Protein AF-A0A1H7Z9R4-F1 (afdb_monomer)

Radius of gyration: 26.26 Å; Cα contacts (8 Å, |Δi|>4): 273; chains: 1; bounding box: 64×46×88 Å

Organism: NCBI:txid295069

Foldseek 3Di:
DPDCVVVVVVVVVVPPPPPPPPPPVPPVDAKDKAKEWEFQDVVVVQKDKDWDAADPQKDKWKWWDQPPATFTDQDKDFDDDDPPADHRWIWTFHWDDDRTMIMTGIHDTPDDPHRRDDPVVSVRPGHGIMMMIMIDGNVLCVPDPQDSRHPVSVCVSSVPDPVPHYYDYDD

pLDDT: mean 87.77, std 16.66, range [40.19, 98.62]

Structure (mmCIF, N/CA/C/O backbone):
data_AF-A0A1H7Z9R4-F1
#
_entry.id   AF-A0A1H7Z9R4-F1
#
loop_
_atom_site.group_PDB
_atom_site.id
_atom_site.type_symbol
_atom_site.label_atom_id
_atom_site.label_alt_id
_atom_site.label_comp_id
_atom_site.label_asym_id
_atom_site.label_entity_id
_atom_site.label_seq_id
_atom_site.pdbx_PDB_ins_code
_atom_site.Cartn_x
_atom_site.Cartn_y
_atom_site.Cartn_z
_atom_site.occupancy
_atom_site.B_iso_or_equiv
_atom_site.auth_seq_id
_atom_site.auth_comp_id
_atom_site.auth_asym_id
_atom_site.auth_atom_id
_atom_site.pdbx_PDB_model_num
ATOM 1 N N . MET A 1 1 ? -48.520 -30.725 63.454 1.00 50.66 1 MET A N 1
ATOM 2 C CA . MET A 1 1 ? -47.364 -30.616 62.534 1.00 50.66 1 MET A CA 1
ATOM 3 C C . MET A 1 1 ? -47.554 -29.389 61.634 1.00 50.66 1 MET A C 1
ATOM 5 O O . MET A 1 1 ? -48.186 -29.512 60.601 1.00 50.66 1 MET A O 1
ATOM 9 N N . LYS A 1 2 ? -47.143 -28.181 62.057 1.00 54.84 2 LYS A N 1
ATOM 10 C CA . LYS A 1 2 ? -47.347 -26.924 61.287 1.00 54.84 2 LYS A CA 1
ATOM 11 C C . LYS A 1 2 ? -46.252 -25.866 61.547 1.00 54.84 2 LYS A C 1
ATOM 13 O O . LYS A 1 2 ? -46.541 -24.680 61.593 1.00 54.84 2 LYS A O 1
ATOM 18 N N . LYS A 1 3 ? -45.001 -26.277 61.794 1.00 55.31 3 LYS A N 1
ATOM 19 C CA . LYS A 1 3 ? -43.899 -25.341 62.121 1.00 55.31 3 LYS A CA 1
ATOM 20 C C . LYS A 1 3 ? -42.730 -25.344 61.124 1.00 55.31 3 LYS A C 1
ATOM 22 O O . LYS A 1 3 ? -41.789 -24.590 61.309 1.00 55.31 3 LYS A O 1
ATOM 27 N N . PHE A 1 4 ? -42.806 -26.136 60.052 1.00 59.25 4 PHE A N 1
ATOM 28 C CA . PHE A 1 4 ? -41.725 -26.247 59.059 1.00 59.25 4 PHE A CA 1
ATOM 29 C C . PHE A 1 4 ? -41.868 -25.297 57.858 1.00 59.25 4 PHE A C 1
ATOM 31 O O . PHE A 1 4 ? -40.891 -25.037 57.166 1.0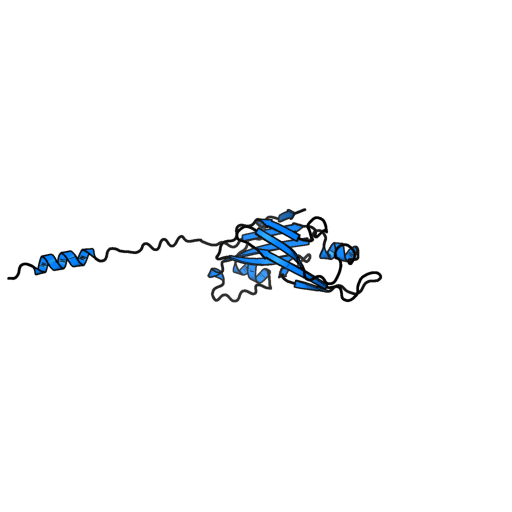0 59.25 4 PHE A O 1
ATOM 38 N N . LEU A 1 5 ? -43.059 -24.732 57.636 1.00 59.19 5 LEU A N 1
ATOM 39 C CA . LEU A 1 5 ? -43.330 -23.841 56.504 1.00 59.19 5 LEU A CA 1
ATOM 40 C C . LEU A 1 5 ? -42.540 -22.510 56.523 1.00 59.19 5 LEU A C 1
ATOM 42 O O . LEU A 1 5 ? -42.045 -22.132 55.465 1.00 59.19 5 LEU A O 1
ATOM 46 N N . PRO A 1 6 ? -42.342 -21.811 57.666 1.00 61.31 6 PRO A N 1
ATOM 47 C CA . PRO A 1 6 ? -41.581 -20.557 57.656 1.00 61.31 6 PRO A CA 1
ATOM 48 C C . PRO A 1 6 ? -40.070 -20.771 57.461 1.00 61.31 6 PRO A C 1
ATOM 50 O O . PRO A 1 6 ? -39.399 -19.901 56.917 1.00 61.31 6 PRO A O 1
ATOM 53 N N . ILE A 1 7 ? -39.537 -21.937 57.846 1.00 60.78 7 ILE A N 1
ATOM 54 C CA . ILE A 1 7 ? -38.113 -22.278 57.677 1.00 60.78 7 ILE A CA 1
ATOM 55 C C . ILE A 1 7 ? -37.810 -22.616 56.208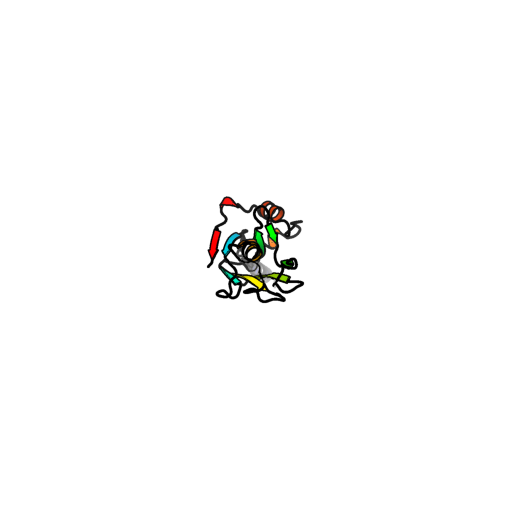 1.00 60.78 7 ILE A C 1
ATOM 57 O O . ILE A 1 7 ? -36.768 -22.225 55.689 1.00 60.78 7 ILE A O 1
ATOM 61 N N . LEU A 1 8 ? -38.748 -23.270 55.512 1.00 58.97 8 LEU A N 1
ATOM 62 C CA . LEU A 1 8 ? -38.620 -23.562 54.081 1.00 58.97 8 LEU A CA 1
ATOM 63 C C . LEU A 1 8 ? -38.691 -22.287 53.220 1.00 58.97 8 LEU A C 1
ATOM 65 O O . LEU A 1 8 ? -37.996 -22.192 52.212 1.00 58.97 8 LEU A O 1
ATOM 69 N N . LEU A 1 9 ? -39.478 -21.287 53.637 1.00 59.00 9 LEU A N 1
ATOM 70 C CA . LEU A 1 9 ? -39.595 -20.015 52.916 1.00 59.00 9 LEU A CA 1
ATOM 71 C C . LEU A 1 9 ? -38.312 -19.169 53.001 1.00 59.00 9 LEU A C 1
ATOM 73 O O . LEU A 1 9 ? -37.955 -18.506 52.033 1.00 59.00 9 LEU A O 1
ATOM 77 N N . LEU A 1 10 ? -37.591 -19.224 54.129 1.00 57.34 10 LEU A N 1
ATOM 78 C CA . LEU A 1 10 ? -36.332 -18.489 54.319 1.00 57.34 10 LEU A CA 1
ATOM 79 C C . LEU A 1 10 ? -35.177 -19.075 53.487 1.00 57.34 10 LEU A C 1
ATOM 81 O O . LEU A 1 10 ? -34.303 -18.338 53.040 1.00 57.34 10 LEU A O 1
ATOM 85 N N . ALA A 1 11 ? -35.198 -20.388 53.234 1.00 57.28 11 ALA A N 1
ATOM 86 C CA .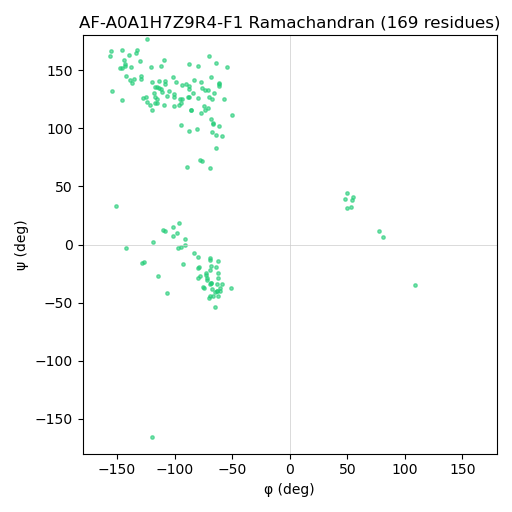 ALA A 1 11 ? -34.193 -21.072 52.419 1.00 57.28 11 ALA A CA 1
ATOM 87 C C . ALA A 1 11 ? -34.316 -20.766 50.911 1.00 57.28 11 ALA A C 1
ATOM 89 O O . ALA A 1 11 ? -33.320 -20.823 50.194 1.00 57.28 11 ALA A O 1
ATOM 90 N N . PHE A 1 12 ? -35.504 -20.386 50.426 1.00 55.19 12 PHE A N 1
ATOM 91 C CA . PHE A 1 12 ? -35.724 -20.045 49.013 1.00 55.19 12 PHE A CA 1
ATOM 92 C C . PHE A 1 12 ? -35.269 -18.628 48.632 1.00 55.19 12 PHE A C 1
ATOM 94 O O . PHE A 1 12 ? -35.006 -18.368 47.461 1.00 55.19 12 PHE A O 1
ATOM 101 N N . VAL A 1 13 ? -35.123 -17.716 49.599 1.00 57.88 13 VAL A N 1
ATOM 102 C CA . VAL A 1 13 ? -34.690 -16.329 49.335 1.00 57.88 13 VAL A CA 1
ATOM 103 C C . VAL A 1 13 ? -33.169 -16.232 49.119 1.00 57.88 13 VAL A C 1
ATOM 105 O O . VAL A 1 13 ? -32.696 -15.296 48.482 1.00 57.88 13 VAL A O 1
ATOM 108 N N . GLY A 1 14 ? -32.392 -17.225 49.568 1.00 55.06 14 GLY A N 1
ATOM 109 C CA . GLY A 1 14 ? -30.933 -17.261 49.391 1.00 55.06 14 GLY A CA 1
ATOM 110 C C . GLY A 1 14 ? -30.446 -17.722 48.010 1.00 55.06 14 GLY A C 1
ATOM 111 O O . GLY A 1 14 ? -29.262 -17.592 47.715 1.00 55.06 14 GLY A O 1
ATOM 112 N N . LEU A 1 15 ? -31.330 -18.251 47.157 1.00 53.72 15 LEU A N 1
ATOM 113 C CA . LEU A 1 15 ? -30.963 -18.876 45.876 1.00 53.72 15 LEU A CA 1
ATOM 114 C C . LEU A 1 15 ? -30.945 -17.916 44.671 1.00 53.72 15 LEU A C 1
ATOM 116 O O . LEU A 1 15 ? -30.596 -18.342 43.575 1.00 53.72 15 LEU A O 1
ATOM 120 N N . PHE A 1 16 ? -31.262 -16.629 44.857 1.00 53.97 16 PHE A N 1
ATOM 121 C CA . PHE A 1 16 ? -31.375 -15.652 43.760 1.00 53.97 16 PHE A CA 1
ATOM 122 C C . PHE A 1 16 ? -30.254 -14.600 43.692 1.00 53.97 16 PHE A C 1
ATOM 124 O O . PHE A 1 16 ? -30.377 -13.637 42.943 1.00 53.97 16 PHE A O 1
ATOM 131 N N . ILE A 1 17 ? -29.154 -14.759 44.436 1.00 53.91 17 ILE A N 1
ATOM 132 C CA . ILE A 1 17 ? -28.048 -13.774 44.453 1.00 53.91 17 ILE A CA 1
ATOM 133 C C . ILE A 1 17 ? -26.821 -14.151 43.613 1.00 53.91 17 ILE A C 1
ATOM 135 O O . ILE A 1 17 ? -25.844 -13.405 43.605 1.00 53.91 17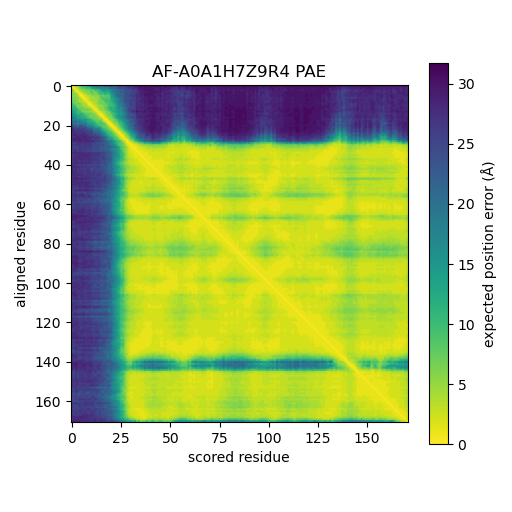 ILE A O 1
ATOM 139 N N . PHE A 1 18 ? -26.877 -15.223 42.818 1.00 56.41 18 PHE A N 1
ATOM 140 C CA . PHE A 1 18 ? -25.924 -15.395 41.717 1.00 56.41 18 PHE A CA 1
ATOM 141 C C . PHE A 1 18 ? -26.332 -14.506 40.537 1.00 56.41 18 PHE A C 1
ATOM 143 O O . PHE A 1 18 ? -26.814 -14.969 39.509 1.00 56.41 18 PHE A O 1
ATOM 150 N N . SER A 1 19 ? -26.133 -13.198 40.703 1.00 48.19 19 SER A N 1
ATOM 151 C CA . SER A 1 19 ? -25.886 -12.329 39.561 1.00 48.19 19 SER A CA 1
ATOM 152 C C . SER A 1 19 ? -24.516 -12.734 39.034 1.00 48.19 19 SER A C 1
ATOM 154 O O . SER A 1 19 ? -23.506 -12.454 39.683 1.00 48.19 19 SER A O 1
ATOM 156 N N . CYS A 1 20 ? -24.468 -13.403 37.880 1.00 46.84 20 CYS A N 1
ATOM 157 C CA . CYS A 1 20 ? -23.295 -13.288 37.026 1.00 46.84 20 CYS A CA 1
ATOM 158 C C . CYS A 1 20 ? -23.051 -11.785 36.876 1.00 46.84 20 CYS A C 1
ATOM 160 O O . CYS A 1 20 ? -23.902 -11.056 36.369 1.00 46.84 20 CYS A O 1
ATOM 162 N N . LYS A 1 21 ? -21.956 -11.294 37.456 1.00 41.91 21 LYS A N 1
ATOM 163 C CA . LYS A 1 21 ? -21.326 -10.107 36.907 1.00 41.91 21 LYS A CA 1
ATOM 164 C C . LYS A 1 21 ? -20.820 -10.587 35.559 1.00 41.91 21 LYS A C 1
ATOM 166 O O . LYS A 1 21 ? -19.882 -11.378 35.519 1.00 41.91 21 LYS A O 1
ATOM 171 N N . ASP A 1 22 ? -21.517 -10.210 34.499 1.00 45.59 22 ASP A N 1
ATOM 172 C CA . ASP A 1 22 ? -20.858 -10.127 33.211 1.00 45.59 22 ASP A CA 1
ATOM 173 C C . ASP A 1 22 ? -19.770 -9.076 33.422 1.00 45.59 22 ASP A C 1
ATOM 175 O O . ASP A 1 22 ? -20.047 -7.881 33.541 1.00 45.59 22 ASP A O 1
ATOM 179 N N . ASP A 1 23 ? -18.533 -9.539 33.603 1.00 42.16 23 ASP A N 1
ATOM 180 C CA . ASP A 1 23 ? -17.352 -8.705 33.429 1.00 42.16 23 ASP A CA 1
ATOM 181 C C . ASP A 1 23 ? -17.251 -8.424 31.921 1.00 42.16 23 ASP A C 1
ATOM 183 O O . ASP A 1 23 ? -16.344 -8.901 31.235 1.00 42.16 23 ASP A O 1
ATOM 187 N N . ASP A 1 24 ? -18.233 -7.681 31.397 1.00 43.31 24 ASP A N 1
ATOM 188 C CA . ASP A 1 24 ? -18.171 -7.016 30.105 1.00 43.31 24 ASP A CA 1
ATOM 189 C C . ASP A 1 24 ? -17.049 -5.993 30.238 1.00 43.31 24 ASP A C 1
ATOM 191 O O . ASP A 1 24 ? -17.225 -4.828 30.600 1.00 43.31 24 ASP A O 1
ATOM 195 N N . THR A 1 25 ? -15.837 -6.494 30.040 1.00 45.00 25 THR A N 1
ATOM 196 C CA . THR A 1 25 ? -14.663 -5.668 29.858 1.00 45.00 25 THR A CA 1
ATOM 197 C C . THR A 1 25 ? -14.906 -4.991 28.522 1.00 45.00 25 THR A C 1
ATOM 199 O O . THR A 1 25 ? -14.747 -5.609 27.470 1.00 45.00 25 THR A O 1
ATOM 202 N N . ASP A 1 26 ? -15.414 -3.764 28.577 1.00 40.19 26 ASP A N 1
ATOM 203 C CA . ASP A 1 26 ? -15.673 -2.951 27.403 1.00 40.19 26 ASP A CA 1
ATOM 204 C C . ASP A 1 26 ? -14.332 -2.665 26.722 1.00 40.19 26 ASP A C 1
ATOM 206 O O . ASP A 1 26 ? -13.574 -1.772 27.112 1.00 40.19 26 ASP A O 1
ATOM 210 N N . TYR A 1 27 ? -13.986 -3.495 25.738 1.00 49.31 27 TYR A N 1
ATOM 211 C CA . TYR A 1 27 ? -12.938 -3.187 24.779 1.00 49.31 27 TYR A CA 1
ATOM 212 C C . TYR A 1 27 ? -13.519 -2.185 23.801 1.00 49.31 27 TYR A C 1
ATOM 214 O O . TYR A 1 27 ? -13.815 -2.512 22.648 1.00 49.31 27 TYR A O 1
ATOM 222 N N . ASP A 1 28 ? -13.698 -0.972 24.308 1.00 50.81 28 ASP A N 1
ATOM 223 C CA . ASP A 1 28 ? -14.150 0.186 23.571 1.00 50.81 28 ASP A CA 1
ATOM 224 C C . ASP A 1 28 ? -13.125 0.393 22.446 1.00 50.81 28 ASP A C 1
ATOM 226 O O . ASP A 1 28 ? -12.004 0.879 22.632 1.00 50.81 28 ASP A O 1
ATOM 230 N N . THR A 1 29 ? -13.436 -0.187 21.289 1.00 62.47 29 THR A N 1
ATOM 231 C CA . THR A 1 29 ? -12.512 -0.276 20.166 1.00 62.47 29 THR A CA 1
ATOM 232 C C . THR A 1 29 ? -12.680 1.032 19.415 1.00 62.47 29 THR A C 1
ATOM 234 O O . THR A 1 29 ? -13.766 1.337 18.924 1.00 62.47 29 THR A O 1
ATOM 237 N N . TYR A 1 30 ? -11.625 1.837 19.365 1.00 81.31 30 TYR A N 1
ATOM 238 C CA . TYR A 1 30 ? -11.614 3.102 18.640 1.00 81.31 30 TYR A CA 1
ATOM 239 C C . TYR A 1 30 ? -10.896 2.920 17.314 1.00 81.31 30 TYR A C 1
ATOM 241 O O . TYR A 1 30 ? -9.892 2.214 17.244 1.00 81.31 30 TYR A O 1
ATOM 249 N N . SER A 1 31 ? -11.370 3.604 16.276 1.00 90.75 31 SER A N 1
ATOM 250 C CA . SER A 1 31 ? -10.692 3.593 14.984 1.00 90.75 31 SER A CA 1
ATOM 251 C C . SER A 1 31 ? -9.284 4.174 15.103 1.00 90.75 31 SER A C 1
ATOM 253 O O . SER A 1 31 ? -9.077 5.215 15.732 1.00 90.75 31 SER A O 1
ATOM 255 N N . GLN A 1 32 ? -8.315 3.520 14.471 1.00 92.88 32 GLN A N 1
ATOM 256 C CA . GLN A 1 32 ? -6.913 3.935 14.473 1.00 92.88 32 GLN A CA 1
ATOM 257 C C . GLN A 1 32 ? -6.383 3.987 13.050 1.00 92.88 32 GLN A C 1
ATOM 259 O O . GLN A 1 32 ? -6.728 3.146 12.228 1.00 92.88 32 GLN A O 1
ATOM 264 N N . SER A 1 33 ? -5.490 4.934 12.771 1.00 95.75 33 SER A N 1
ATOM 265 C CA . SER A 1 33 ? -4.861 5.038 11.457 1.00 95.75 33 SER A CA 1
ATOM 266 C C . SER A 1 33 ? -3.379 5.362 11.566 1.00 95.75 33 SER A C 1
ATOM 268 O O . SER A 1 33 ? -2.970 6.180 12.395 1.00 95.75 33 SER A O 1
ATOM 270 N N . LYS A 1 34 ? -2.575 4.752 10.694 1.00 97.00 34 LYS A N 1
ATOM 271 C CA . LYS A 1 34 ? -1.153 5.072 10.517 1.00 97.00 34 LYS A CA 1
ATOM 272 C C . LYS A 1 34 ? -0.800 5.123 9.042 1.00 97.00 34 LYS A C 1
ATOM 274 O O . LYS A 1 34 ? -1.195 4.246 8.275 1.00 97.00 34 LYS A O 1
ATOM 279 N N . ASP A 1 35 ? 0.007 6.111 8.684 1.00 97.56 35 ASP A N 1
ATOM 280 C CA . ASP A 1 35 ? 0.628 6.178 7.373 1.00 97.56 35 ASP A CA 1
ATOM 281 C C . ASP A 1 35 ? 2.013 5.550 7.422 1.00 97.56 35 ASP A C 1
ATOM 283 O O . ASP A 1 35 ? 2.800 5.807 8.334 1.00 97.56 35 ASP A O 1
ATOM 287 N N . VAL A 1 36 ? 2.320 4.765 6.401 1.00 97.31 36 VAL A N 1
ATOM 288 C CA . VAL A 1 36 ? 3.627 4.158 6.188 1.00 97.31 36 VAL A CA 1
ATOM 289 C C . VAL A 1 36 ? 4.126 4.550 4.805 1.00 97.31 36 VAL A C 1
ATOM 291 O O . VAL A 1 36 ? 3.419 4.409 3.808 1.00 97.31 36 VAL A O 1
ATOM 294 N N . VAL A 1 37 ? 5.334 5.102 4.753 1.00 97.75 37 VAL A N 1
ATOM 295 C CA . VAL A 1 37 ? 6.010 5.500 3.518 1.00 97.75 37 VAL A CA 1
ATOM 296 C C . VAL A 1 37 ? 7.272 4.674 3.385 1.00 97.75 37 VAL A C 1
ATOM 298 O O . VAL A 1 37 ? 8.128 4.746 4.261 1.00 97.75 37 VAL A O 1
ATOM 301 N N . GLY A 1 38 ? 7.396 3.930 2.294 1.00 96.50 38 GLY A N 1
ATOM 302 C CA . GLY A 1 38 ? 8.543 3.066 2.051 1.00 96.50 38 GLY A CA 1
ATOM 303 C C . GLY A 1 38 ? 8.762 2.800 0.575 1.00 96.50 38 GLY A C 1
ATOM 304 O O . GLY A 1 38 ? 7.910 3.084 -0.268 1.00 96.50 38 GLY A O 1
ATOM 305 N N . SER A 1 39 ? 9.933 2.265 0.257 1.00 97.56 39 SER A N 1
ATOM 306 C CA . SER A 1 39 ? 10.252 1.795 -1.094 1.00 97.56 39 SER A CA 1
ATOM 307 C C . SER A 1 39 ? 10.302 0.269 -1.155 1.00 97.56 39 SER A C 1
ATOM 309 O O . SER A 1 39 ? 10.865 -0.366 -0.268 1.00 97.56 39 SER A O 1
ATOM 311 N N . PHE A 1 40 ? 9.755 -0.335 -2.203 1.00 98.00 40 PHE A N 1
ATOM 312 C CA . PHE A 1 40 ? 9.864 -1.772 -2.449 1.00 98.00 40 PHE A CA 1
ATOM 313 C C . PHE A 1 40 ? 11.165 -2.069 -3.198 1.00 98.00 40 PHE A C 1
ATOM 315 O O . PHE A 1 40 ? 11.357 -1.626 -4.330 1.00 98.00 40 PHE A O 1
ATOM 322 N N . THR A 1 41 ? 12.078 -2.803 -2.571 1.00 97.25 41 THR A N 1
ATOM 323 C CA . THR A 1 41 ? 13.409 -3.086 -3.111 1.00 97.25 41 THR A CA 1
ATOM 324 C C . THR A 1 41 ? 13.746 -4.567 -2.977 1.00 97.25 41 THR A C 1
ATOM 326 O O . THR A 1 41 ? 13.151 -5.312 -2.202 1.00 97.25 41 THR A O 1
ATOM 329 N N . SER A 1 42 ? 14.770 -5.023 -3.693 1.00 96.38 42 SER A N 1
ATOM 330 C CA . SER A 1 42 ? 15.270 -6.387 -3.503 1.00 96.38 42 SER A CA 1
ATOM 331 C C . SER A 1 42 ? 15.813 -6.623 -2.086 1.00 96.38 42 SER A C 1
ATOM 333 O O . SER A 1 42 ? 15.732 -7.741 -1.586 1.00 96.38 42 SER A O 1
ATOM 335 N N . SER A 1 43 ? 16.320 -5.586 -1.405 1.00 96.38 43 SER A N 1
ATOM 336 C CA . SER A 1 43 ? 16.874 -5.711 -0.050 1.00 96.38 43 SER A CA 1
ATOM 337 C C . SER A 1 43 ? 15.815 -5.946 1.025 1.00 96.38 43 SER A C 1
ATOM 339 O O . SER A 1 43 ? 16.124 -6.568 2.035 1.00 96.38 43 SER A O 1
ATOM 341 N N . ASN A 1 44 ? 14.585 -5.461 0.826 1.00 96.56 44 ASN A N 1
ATOM 342 C CA . ASN A 1 44 ? 13.461 -5.731 1.727 1.00 96.56 44 ASN A CA 1
ATOM 343 C C . ASN A 1 44 ? 12.515 -6.809 1.185 1.00 96.56 44 ASN A C 1
ATOM 345 O O . ASN A 1 44 ? 11.402 -6.954 1.677 1.00 96.56 44 ASN A O 1
ATOM 349 N N . SER A 1 45 ? 12.954 -7.577 0.180 1.00 96.62 45 SER A N 1
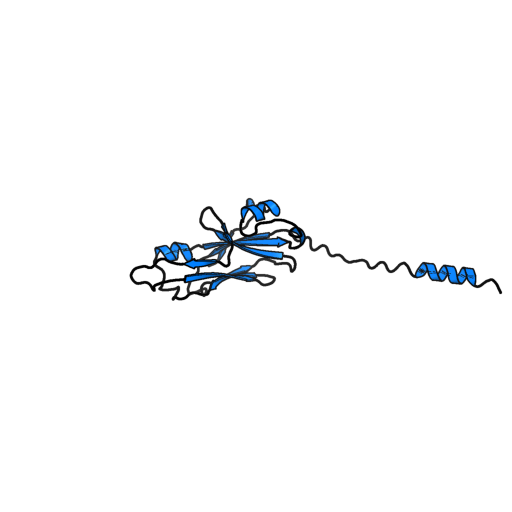ATOM 350 C CA . SER A 1 45 ? 12.129 -8.594 -0.483 1.00 96.62 45 SER A CA 1
ATOM 351 C C . SER A 1 45 ? 10.788 -8.043 -0.983 1.00 96.62 45 SER A C 1
ATOM 353 O O . SER A 1 45 ? 9.793 -8.756 -0.986 1.00 96.62 45 SER A O 1
ATOM 355 N N . TYR A 1 46 ? 10.766 -6.769 -1.393 1.00 97.94 46 TYR A N 1
ATOM 356 C CA . TYR A 1 46 ? 9.568 -6.056 -1.836 1.00 97.94 46 TYR A CA 1
ATOM 357 C C . TYR A 1 46 ? 8.426 -6.091 -0.811 1.00 97.94 46 TYR A C 1
ATOM 359 O O . TYR A 1 46 ? 7.253 -6.140 -1.179 1.00 97.94 46 TYR A O 1
ATOM 367 N N . ALA A 1 47 ? 8.771 -5.997 0.474 1.00 97.62 47 ALA A N 1
ATOM 368 C CA . ALA A 1 47 ? 7.819 -5.889 1.567 1.00 97.62 47 ALA A CA 1
ATOM 369 C C . ALA A 1 47 ? 8.327 -4.958 2.676 1.00 97.62 47 ALA A C 1
ATOM 371 O O . ALA A 1 47 ? 9.530 -4.776 2.871 1.00 97.62 47 ALA A O 1
ATOM 372 N N . PHE A 1 48 ? 7.404 -4.387 3.442 1.00 95.69 48 PHE A N 1
ATOM 373 C CA . PHE A 1 48 ? 7.719 -3.723 4.705 1.00 95.69 48 PHE A CA 1
ATOM 374 C C . PHE A 1 48 ? 6.592 -3.911 5.718 1.00 95.69 48 PHE A C 1
ATOM 376 O O . PHE A 1 48 ? 5.422 -4.063 5.364 1.00 95.69 48 PHE A O 1
ATOM 383 N N . THR A 1 49 ? 6.965 -3.884 6.996 1.00 95.69 49 THR A N 1
ATOM 384 C CA . THR A 1 49 ? 6.071 -4.185 8.116 1.00 95.69 49 THR A CA 1
ATOM 385 C C . THR A 1 49 ? 5.925 -2.971 9.016 1.00 95.69 49 THR A C 1
ATOM 387 O O . THR A 1 49 ? 6.915 -2.369 9.433 1.00 95.69 49 THR A O 1
ATOM 390 N N . GLN A 1 50 ? 4.682 -2.627 9.337 1.00 96.75 50 GLN A N 1
ATOM 391 C CA . GLN A 1 50 ? 4.342 -1.538 10.238 1.00 96.75 50 GLN A CA 1
ATOM 392 C C . GLN A 1 50 ? 3.646 -2.082 11.484 1.00 96.75 50 GLN A C 1
ATOM 394 O O . GLN A 1 50 ? 2.573 -2.680 11.407 1.00 96.75 50 GLN A O 1
ATOM 399 N N . GLY A 1 51 ? 4.233 -1.797 12.646 1.00 95.81 51 GLY A N 1
ATOM 400 C CA . GLY A 1 51 ? 3.632 -2.115 13.936 1.00 95.81 51 GLY A CA 1
ATOM 401 C C . GLY A 1 51 ? 2.412 -1.238 14.237 1.00 95.81 51 GLY A C 1
ATOM 402 O O . GLY A 1 51 ? 2.495 0.003 14.213 1.00 95.81 51 GLY A O 1
ATOM 403 N N . ILE A 1 52 ? 1.288 -1.870 14.553 1.00 94.62 52 ILE A N 1
ATOM 404 C CA . ILE A 1 52 ? 0.033 -1.255 14.988 1.00 94.62 52 ILE A CA 1
ATOM 405 C C . ILE A 1 52 ? -0.744 -2.279 15.826 1.00 94.62 52 ILE A C 1
ATOM 407 O O . ILE A 1 52 ? -0.834 -3.441 15.452 1.00 94.62 52 ILE A O 1
ATOM 411 N N . ALA A 1 53 ? -1.242 -1.870 16.994 1.00 93.88 53 ALA A N 1
ATOM 412 C CA . ALA A 1 53 ? -1.966 -2.778 17.876 1.00 93.88 53 ALA A CA 1
ATOM 413 C C . ALA A 1 53 ? -3.350 -3.056 17.282 1.00 93.88 53 ALA A C 1
ATOM 415 O O . ALA A 1 53 ? -4.146 -2.130 17.160 1.00 93.88 53 ALA A O 1
ATOM 416 N N . ILE A 1 54 ? -3.610 -4.310 16.918 1.00 94.56 54 ILE A N 1
ATOM 417 C CA . ILE A 1 54 ? -4.846 -4.748 16.266 1.00 94.56 54 ILE A CA 1
ATOM 418 C C . ILE A 1 54 ? -5.639 -5.572 17.272 1.00 94.56 54 ILE A C 1
ATOM 420 O O . ILE A 1 54 ? -5.165 -6.597 17.770 1.00 94.56 54 ILE A O 1
ATOM 424 N N . GLN A 1 55 ? -6.847 -5.115 17.588 1.00 93.31 55 GLN A N 1
ATOM 425 C CA . GLN A 1 55 ? -7.767 -5.851 18.444 1.00 93.31 55 GLN A CA 1
ATOM 426 C C . GLN A 1 55 ? -8.474 -6.943 17.639 1.00 93.31 55 GLN A C 1
ATOM 428 O O . GLN A 1 55 ? -8.686 -6.816 16.436 1.00 93.31 55 GLN A O 1
ATOM 433 N N . GLY A 1 56 ? -8.903 -8.020 18.301 1.00 90.06 56 GLY A N 1
ATOM 434 C CA . GLY A 1 56 ? -9.646 -9.102 17.634 1.00 90.06 56 GLY A CA 1
ATOM 435 C C . GLY A 1 56 ? -10.992 -8.661 17.034 1.00 90.06 56 GLY A C 1
ATOM 436 O O . GLY A 1 56 ? -11.585 -9.389 16.243 1.00 90.06 56 GLY A O 1
ATOM 437 N N . THR A 1 57 ? -11.470 -7.478 17.415 1.00 90.75 57 THR A N 1
ATOM 438 C CA . THR A 1 57 ? -12.685 -6.819 16.926 1.00 90.75 57 THR A CA 1
ATOM 439 C C . THR A 1 57 ? -12.424 -5.829 15.790 1.00 90.75 57 THR A C 1
ATOM 441 O O . THR A 1 57 ? -13.389 -5.258 15.280 1.00 90.75 57 THR A O 1
ATOM 444 N N . ASP A 1 58 ? -11.171 -5.609 15.385 1.00 93.50 58 ASP A N 1
ATOM 445 C CA . ASP A 1 58 ? -10.826 -4.669 14.321 1.00 93.50 58 ASP A CA 1
ATOM 446 C C . ASP A 1 58 ? -10.979 -5.285 12.929 1.00 93.50 58 ASP A C 1
ATOM 448 O O . ASP A 1 58 ? -10.608 -6.428 12.659 1.00 93.50 58 ASP A O 1
ATOM 452 N N . VAL A 1 59 ? -11.468 -4.465 12.005 1.00 94.25 59 VAL A N 1
ATOM 453 C CA . VAL A 1 59 ? -11.336 -4.671 10.567 1.00 94.25 59 VAL A CA 1
ATOM 454 C C . VAL A 1 59 ? -10.120 -3.883 10.095 1.00 94.25 59 VAL A C 1
ATOM 456 O O . VAL A 1 59 ? -10.037 -2.673 10.314 1.00 94.25 59 VAL A O 1
ATOM 459 N N . VAL A 1 60 ? -9.188 -4.567 9.430 1.00 97.38 60 VAL A N 1
ATOM 460 C CA . VAL A 1 60 ? -7.968 -3.966 8.881 1.00 97.38 60 VAL A CA 1
ATOM 461 C C . VAL A 1 60 ? -8.190 -3.592 7.420 1.00 97.38 60 VAL A C 1
ATOM 463 O O . VAL A 1 60 ? -8.486 -4.447 6.588 1.00 97.38 60 VAL A O 1
ATOM 466 N N . LEU A 1 61 ? -8.015 -2.313 7.105 1.00 98.19 61 LEU A N 1
ATOM 467 C CA . LEU A 1 61 ? -8.082 -1.770 5.752 1.00 98.19 61 LEU A CA 1
ATOM 468 C C . LEU A 1 61 ? -6.737 -1.138 5.406 1.00 98.19 61 LEU A C 1
ATOM 470 O O . LEU A 1 61 ? -6.141 -0.446 6.233 1.00 98.19 61 LEU A O 1
ATOM 474 N N . VAL A 1 62 ? -6.273 -1.330 4.174 1.00 98.62 62 VAL A N 1
ATOM 475 C CA . VAL A 1 62 ? -5.044 -0.696 3.691 1.00 98.62 62 VAL A CA 1
ATOM 476 C C . VAL A 1 62 ? -5.326 0.022 2.382 1.00 98.62 62 VAL A C 1
ATOM 478 O O . VAL A 1 62 ? -5.819 -0.569 1.424 1.00 98.62 62 VAL A O 1
ATOM 481 N N . TYR A 1 63 ? -4.989 1.308 2.341 1.00 98.62 63 TYR A N 1
ATOM 482 C CA . TYR A 1 63 ? -5.144 2.146 1.160 1.00 98.62 63 TYR A CA 1
ATOM 483 C C . TYR A 1 63 ? -3.787 2.607 0.650 1.00 98.62 63 TYR A C 1
ATOM 485 O O . TYR A 1 63 ? -2.961 3.085 1.423 1.00 98.62 63 TYR A O 1
ATOM 493 N N . ARG A 1 64 ? -3.570 2.537 -0.659 1.00 98.19 64 ARG A N 1
ATOM 494 C CA . ARG A 1 64 ? -2.434 3.150 -1.348 1.00 98.19 64 ARG A CA 1
ATOM 495 C C . ARG A 1 64 ? -2.770 4.588 -1.731 1.00 98.19 64 ARG A C 1
ATOM 497 O O . ARG A 1 64 ? -3.833 4.846 -2.290 1.00 98.19 64 ARG A O 1
ATOM 504 N N . TYR A 1 65 ? -1.857 5.513 -1.462 1.00 97.69 65 TYR A N 1
ATOM 505 C CA . TYR A 1 65 ? -1.982 6.909 -1.869 1.00 97.69 65 TYR A CA 1
ATOM 506 C C . TYR A 1 65 ? -1.494 7.105 -3.307 1.00 97.69 65 TYR A C 1
ATOM 508 O O . TYR A 1 65 ? -0.381 6.699 -3.643 1.00 97.69 65 TYR A O 1
ATOM 516 N N . LEU A 1 66 ? -2.297 7.768 -4.138 1.00 95.56 66 LEU A N 1
ATOM 517 C CA . LEU A 1 66 ? -1.997 8.033 -5.552 1.00 95.56 66 LEU A CA 1
ATOM 518 C C . LEU A 1 66 ? -1.704 9.516 -5.849 1.00 95.56 66 LEU A C 1
ATOM 520 O O . LEU A 1 66 ? -1.632 9.908 -7.008 1.00 95.56 66 LEU A O 1
ATOM 524 N N . GLY A 1 67 ? -1.498 10.340 -4.815 1.00 92.44 67 GLY A N 1
ATOM 525 C CA . GLY A 1 67 ? -1.143 11.762 -4.940 1.00 92.44 67 GLY A CA 1
ATOM 526 C C . GLY A 1 67 ? -2.270 12.717 -4.547 1.00 92.44 67 GLY A C 1
ATOM 527 O O . GLY A 1 67 ? -2.003 13.737 -3.916 1.00 92.44 67 GLY A O 1
ATOM 528 N N . ASP A 1 68 ? -3.516 12.352 -4.827 1.00 92.31 68 ASP A N 1
ATOM 529 C CA . ASP A 1 68 ? -4.734 13.089 -4.452 1.00 92.31 68 ASP A CA 1
ATOM 530 C C . ASP A 1 68 ? -5.901 12.166 -4.052 1.00 92.31 68 ASP A C 1
ATOM 532 O O . ASP A 1 68 ? -6.975 12.624 -3.664 1.00 92.31 68 ASP A O 1
ATOM 536 N N . SER A 1 69 ? -5.688 10.856 -4.148 1.00 94.25 69 SER A N 1
ATOM 537 C CA . SER A 1 69 ? -6.712 9.828 -4.032 1.00 94.25 69 SER A CA 1
ATOM 538 C C . SER A 1 69 ? -6.162 8.590 -3.327 1.00 94.25 69 SER A C 1
ATOM 540 O O . SER A 1 69 ? -4.947 8.372 -3.248 1.00 94.25 69 SER A O 1
ATOM 542 N N . TRP A 1 70 ? -7.077 7.789 -2.786 1.00 97.44 70 TRP A N 1
ATOM 543 C CA . TRP A 1 70 ? -6.785 6.568 -2.044 1.00 97.44 70 TRP A CA 1
ATOM 544 C C . TRP A 1 70 ? -7.380 5.367 -2.769 1.00 97.44 70 TRP A C 1
ATOM 546 O O . TRP A 1 70 ? -8.524 5.408 -3.213 1.00 97.44 70 TRP A O 1
ATOM 556 N N . GLN A 1 71 ? -6.602 4.295 -2.876 1.00 97.81 71 GLN A N 1
ATOM 557 C CA . GLN A 1 71 ? -7.008 3.045 -3.509 1.00 97.81 71 GLN A CA 1
ATOM 558 C C . GLN A 1 71 ? -6.905 1.906 -2.502 1.00 97.81 71 GLN A C 1
ATOM 560 O O . GLN A 1 71 ? -5.814 1.634 -2.007 1.00 97.81 71 GLN A O 1
ATOM 565 N N . LEU A 1 72 ? -8.019 1.229 -2.222 1.00 98.38 72 LEU A N 1
ATOM 566 C CA . LEU A 1 72 ? -8.018 0.027 -1.389 1.00 98.38 72 LEU A CA 1
ATOM 567 C C . LEU A 1 72 ? -7.163 -1.075 -2.043 1.00 98.38 72 LEU A C 1
ATOM 569 O O . LEU A 1 72 ? -7.235 -1.278 -3.260 1.00 98.38 72 LEU A O 1
ATOM 573 N N . ILE A 1 73 ? -6.365 -1.772 -1.232 1.00 98.25 73 ILE A N 1
ATOM 574 C CA . ILE A 1 73 ? -5.641 -2.989 -1.622 1.00 98.25 73 ILE A CA 1
ATOM 575 C C . ILE A 1 73 ? -6.229 -4.205 -0.867 1.00 98.25 73 ILE A C 1
ATOM 577 O O . ILE A 1 73 ? -6.804 -4.006 0.204 1.00 98.25 73 ILE A O 1
ATOM 581 N N . PRO A 1 74 ? -6.138 -5.445 -1.388 1.00 98.12 74 PRO A N 1
ATOM 582 C CA . PRO A 1 74 ? -5.298 -5.885 -2.501 1.00 98.12 74 PRO A CA 1
ATOM 583 C C . PRO A 1 74 ? -5.711 -5.322 -3.865 1.00 98.12 74 PRO A C 1
ATOM 585 O O . PRO A 1 74 ? -6.895 -5.138 -4.151 1.00 98.12 74 PRO A O 1
ATOM 588 N N . LYS A 1 75 ? -4.727 -5.038 -4.727 1.00 97.81 75 LYS A N 1
ATOM 589 C CA . LYS A 1 75 ? -4.974 -4.527 -6.083 1.00 97.81 75 LYS A CA 1
ATOM 590 C C . LYS A 1 75 ? -3.945 -5.047 -7.080 1.00 97.81 75 LYS A C 1
ATOM 592 O O . LYS A 1 75 ? -2.749 -4.823 -6.907 1.00 97.81 75 LYS A O 1
ATOM 597 N N . MET A 1 76 ? -4.433 -5.681 -8.148 1.00 98.12 76 MET A N 1
ATOM 598 C CA . MET A 1 76 ? -3.624 -6.034 -9.317 1.00 98.12 76 MET A CA 1
ATOM 599 C C . MET A 1 76 ? -3.295 -4.796 -10.152 1.00 98.12 76 MET A C 1
ATOM 601 O O . MET A 1 76 ? -4.177 -3.992 -10.474 1.00 98.12 76 MET A O 1
ATOM 605 N N . MET A 1 77 ? -2.024 -4.683 -10.514 1.00 97.88 77 MET A N 1
ATOM 606 C CA . MET A 1 77 ? -1.436 -3.632 -11.326 1.00 97.88 77 MET A CA 1
ATOM 607 C C . MET A 1 77 ? -1.001 -4.214 -12.663 1.00 97.88 77 MET A C 1
ATOM 609 O O . MET A 1 77 ? -0.338 -5.245 -12.707 1.00 97.88 77 MET A O 1
ATOM 613 N N . TYR A 1 78 ? -1.332 -3.508 -13.739 1.00 97.56 78 TYR A N 1
ATOM 614 C CA . TYR A 1 78 ? -0.954 -3.873 -15.098 1.00 97.56 78 TYR A CA 1
ATOM 615 C C . TYR A 1 78 ? -0.066 -2.776 -15.662 1.00 97.56 78 TYR A C 1
ATOM 617 O O . TYR A 1 78 ? -0.434 -1.597 -15.630 1.00 97.56 78 TYR A O 1
ATOM 625 N N . LEU A 1 79 ? 1.105 -3.155 -16.160 1.00 97.38 79 LEU A N 1
ATOM 626 C CA . LEU A 1 79 ? 2.023 -2.225 -16.800 1.00 97.38 79 LEU A CA 1
ATOM 627 C C . LEU A 1 79 ? 1.864 -2.328 -18.317 1.00 97.38 79 LEU A C 1
ATOM 629 O O . LEU A 1 79 ? 1.740 -3.436 -18.845 1.00 97.38 79 LEU A O 1
ATOM 633 N N . PRO A 1 80 ? 1.900 -1.195 -19.037 1.00 95.94 80 PRO A N 1
ATOM 634 C CA . PRO A 1 80 ? 1.927 -1.220 -20.492 1.00 95.94 80 PRO A CA 1
ATOM 635 C C . PRO A 1 80 ? 3.213 -1.888 -20.991 1.00 95.94 80 PRO A C 1
ATOM 637 O O . PRO A 1 80 ? 4.235 -1.886 -20.304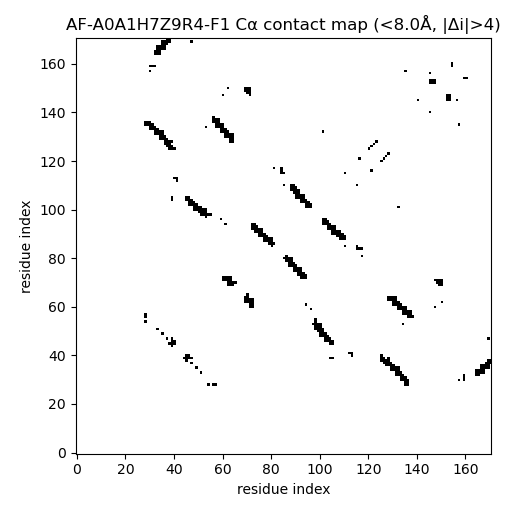 1.00 95.94 80 PRO A O 1
ATOM 640 N N . ASP A 1 81 ? 3.195 -2.429 -22.205 1.00 96.00 81 ASP A N 1
ATOM 641 C CA . ASP A 1 81 ? 4.418 -2.937 -22.824 1.00 96.00 81 ASP A CA 1
ATOM 642 C C . ASP A 1 81 ? 5.439 -1.803 -23.012 1.00 96.00 81 ASP A C 1
ATOM 644 O O . ASP A 1 81 ? 5.098 -0.682 -23.402 1.00 96.00 81 ASP A O 1
ATOM 648 N N . ALA A 1 82 ? 6.709 -2.102 -22.743 1.00 96.19 82 ALA A N 1
ATOM 649 C CA . ALA A 1 82 ? 7.808 -1.155 -22.878 1.00 96.19 82 ALA A CA 1
ATOM 650 C C . ALA A 1 82 ? 9.005 -1.818 -23.566 1.00 96.19 82 ALA A C 1
ATOM 652 O O . ALA A 1 82 ? 9.313 -2.988 -23.335 1.00 96.19 82 ALA A O 1
ATOM 653 N N . THR A 1 83 ? 9.705 -1.061 -24.411 1.00 95.44 83 THR A N 1
ATOM 654 C CA . THR A 1 83 ? 10.885 -1.554 -25.130 1.00 95.44 83 THR A CA 1
ATOM 655 C C . THR A 1 83 ? 11.940 -2.072 -24.154 1.00 95.44 83 THR A C 1
ATOM 657 O O . THR A 1 83 ? 12.386 -1.342 -23.272 1.00 95.44 83 THR A O 1
ATOM 660 N N . GLY A 1 84 ? 12.369 -3.322 -24.342 1.00 93.56 84 GLY A N 1
ATOM 661 C CA . GLY A 1 84 ? 13.369 -3.965 -23.485 1.00 93.56 84 GLY A CA 1
ATOM 662 C C . GLY A 1 84 ? 12.819 -4.540 -22.176 1.00 93.56 84 GLY A C 1
ATOM 663 O O . GLY A 1 84 ? 13.611 -5.006 -21.362 1.00 93.56 84 GLY A O 1
ATOM 664 N N . MET A 1 85 ? 11.497 -4.537 -21.979 1.00 95.94 85 MET A N 1
ATOM 665 C CA . MET A 1 85 ? 10.824 -5.161 -20.838 1.00 95.94 85 MET A CA 1
ATOM 666 C C . MET A 1 85 ? 10.038 -6.410 -21.270 1.00 95.94 85 MET A C 1
ATOM 668 O O . MET A 1 85 ? 9.696 -6.541 -22.449 1.00 95.94 85 MET A O 1
ATOM 672 N N . PRO A 1 86 ? 9.724 -7.330 -20.336 1.00 94.50 86 PRO A N 1
ATOM 673 C CA . PRO A 1 86 ? 8.728 -8.373 -20.568 1.00 94.50 86 PRO A CA 1
ATOM 674 C C . PRO A 1 86 ? 7.373 -7.792 -21.002 1.00 94.50 86 PRO A C 1
ATOM 676 O O . PRO A 1 86 ? 7.030 -6.664 -20.641 1.00 94.50 86 PRO A O 1
ATOM 679 N N . THR A 1 87 ? 6.603 -8.571 -21.759 1.00 95.31 87 THR A N 1
ATOM 680 C CA . THR A 1 87 ? 5.236 -8.221 -22.174 1.00 95.31 87 THR A CA 1
ATOM 681 C C . THR A 1 87 ? 4.210 -8.671 -21.135 1.00 95.31 87 THR A C 1
ATOM 683 O O . THR A 1 87 ? 4.470 -9.609 -20.382 1.00 95.31 87 THR A O 1
ATOM 686 N N . ASN A 1 88 ? 3.041 -8.018 -21.101 1.00 95.62 88 ASN A N 1
ATOM 687 C CA . ASN A 1 88 ? 1.935 -8.341 -20.178 1.00 95.62 88 ASN A CA 1
ATOM 688 C C . ASN A 1 88 ? 2.346 -8.351 -18.694 1.00 95.62 88 ASN A C 1
ATOM 690 O O . ASN A 1 88 ? 1.961 -9.237 -17.934 1.00 95.62 88 ASN A O 1
ATOM 694 N N . ARG A 1 89 ? 3.167 -7.382 -18.284 1.00 97.81 89 ARG A N 1
ATOM 695 C CA . ARG A 1 89 ? 3.681 -7.292 -16.913 1.00 97.81 89 ARG A CA 1
ATOM 696 C C . ARG A 1 89 ? 2.560 -6.981 -15.931 1.00 97.81 89 ARG A C 1
ATOM 698 O O . ARG A 1 89 ? 1.892 -5.952 -16.055 1.00 97.81 89 ARG A O 1
ATOM 705 N N . GLU A 1 90 ? 2.426 -7.827 -14.920 1.00 98.19 90 GLU A N 1
ATOM 706 C CA . GLU A 1 90 ? 1.477 -7.634 -13.826 1.00 98.19 90 GLU A CA 1
ATOM 707 C C . GLU A 1 90 ? 2.105 -7.971 -12.473 1.00 98.19 90 GLU A C 1
ATOM 709 O O . GLU A 1 90 ? 3.064 -8.744 -12.395 1.00 98.19 90 GLU A O 1
ATOM 714 N N . PHE A 1 91 ? 1.590 -7.338 -11.423 1.00 98.50 91 PHE A N 1
ATOM 715 C CA . PHE A 1 91 ? 1.916 -7.620 -10.026 1.00 98.50 91 PHE A CA 1
ATOM 716 C C . PHE A 1 91 ? 0.765 -7.157 -9.126 1.00 98.50 91 PHE A C 1
ATOM 718 O O . PHE A 1 91 ? -0.040 -6.319 -9.533 1.00 98.50 91 PHE A O 1
ATOM 725 N N . GLN A 1 92 ? 0.702 -7.633 -7.887 1.00 98.56 92 GLN A N 1
ATOM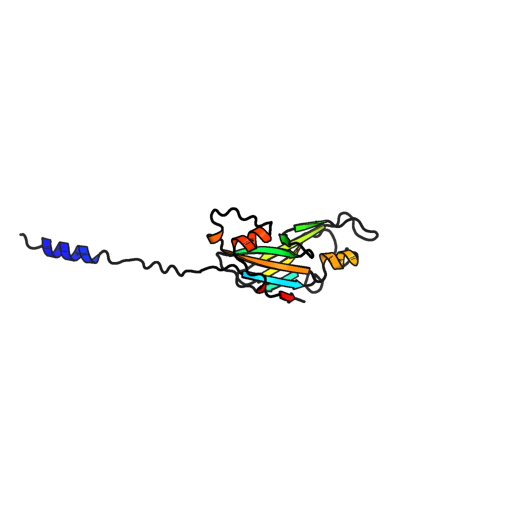 726 C CA . GLN A 1 92 ? -0.311 -7.231 -6.916 1.00 98.56 92 GLN A CA 1
ATOM 727 C C . GLN A 1 92 ? 0.313 -6.463 -5.751 1.00 98.56 92 GLN A C 1
ATOM 729 O O . GLN A 1 92 ? 1.300 -6.914 -5.185 1.00 98.56 92 GLN A O 1
ATOM 734 N N . TYR A 1 93 ? -0.280 -5.340 -5.337 1.00 98.62 93 TYR A N 1
ATOM 735 C CA . TYR A 1 93 ? -0.078 -4.875 -3.960 1.00 98.62 93 TYR A CA 1
ATOM 736 C C . TYR A 1 93 ? -0.980 -5.675 -3.040 1.00 98.62 93 TYR A C 1
ATOM 738 O O . TYR A 1 93 ? -2.195 -5.684 -3.250 1.00 98.62 93 TYR A O 1
ATOM 746 N N . ASN A 1 94 ? -0.403 -6.279 -2.013 1.00 98.44 94 ASN A N 1
ATOM 747 C CA . ASN A 1 94 ? -1.113 -7.113 -1.059 1.00 98.44 94 ASN A CA 1
ATOM 748 C C . ASN A 1 94 ? -0.740 -6.736 0.379 1.00 98.44 94 ASN A C 1
ATOM 750 O O . ASN A 1 94 ? 0.205 -5.977 0.619 1.00 98.44 94 ASN A O 1
ATOM 754 N N . PHE A 1 95 ? -1.503 -7.243 1.342 1.00 98.56 95 PHE A N 1
ATOM 755 C CA . PHE A 1 95 ? -1.152 -7.130 2.746 1.00 98.56 95 PHE A CA 1
ATOM 756 C C . PHE A 1 95 ? -1.627 -8.335 3.552 1.00 98.56 95 PHE A C 1
ATOM 758 O O . PHE A 1 95 ? -2.641 -8.963 3.253 1.00 98.56 95 PHE A O 1
ATOM 765 N N . VAL A 1 96 ? -0.900 -8.608 4.627 1.00 98.38 96 VAL A N 1
ATOM 766 C CA . VAL A 1 96 ? -1.291 -9.548 5.680 1.00 98.38 96 VAL A CA 1
ATOM 767 C C . VAL A 1 96 ? -1.123 -8.868 7.030 1.00 98.38 96 VAL A C 1
ATOM 769 O O . VAL A 1 96 ? -0.368 -7.900 7.156 1.00 98.38 96 VAL A O 1
ATOM 772 N N . PHE A 1 97 ? -1.819 -9.354 8.051 1.00 98.25 97 PHE A N 1
ATOM 773 C CA . PHE A 1 97 ? -1.712 -8.795 9.391 1.00 98.25 97 PHE A CA 1
ATOM 774 C C . PHE A 1 97 ? -1.788 -9.866 10.476 1.00 98.25 97 PHE A C 1
ATOM 776 O O . PHE A 1 97 ? -2.385 -10.927 10.289 1.00 98.25 97 PHE A O 1
ATOM 783 N N . ASP A 1 98 ? -1.171 -9.558 11.611 1.00 97.12 98 ASP A N 1
ATOM 784 C CA . ASP A 1 98 ? -1.329 -10.266 12.878 1.00 97.12 98 ASP A CA 1
ATOM 785 C C . ASP A 1 98 ? -1.864 -9.290 13.945 1.00 97.12 98 ASP A C 1
ATOM 787 O O . ASP A 1 98 ? -2.351 -8.212 13.620 1.00 97.12 98 ASP A O 1
ATOM 791 N N . THR A 1 99 ? -1.805 -9.642 15.230 1.00 95.81 99 THR A N 1
ATOM 792 C CA . THR A 1 99 ? -2.310 -8.780 16.317 1.00 95.81 99 THR A CA 1
ATOM 793 C C . THR A 1 99 ? -1.487 -7.505 16.551 1.00 95.81 99 THR A C 1
ATOM 795 O O . THR A 1 99 ? -1.909 -6.624 17.294 1.00 95.81 99 THR A O 1
ATOM 798 N N . ASN A 1 100 ? -0.285 -7.409 15.985 1.00 96.62 100 ASN A N 1
ATOM 799 C CA . ASN A 1 100 ? 0.682 -6.345 16.256 1.00 96.62 100 ASN A CA 1
ATOM 800 C C . ASN A 1 100 ? 1.210 -5.658 14.995 1.00 96.62 100 ASN A C 1
ATOM 802 O O . ASN A 1 100 ? 1.842 -4.605 15.103 1.00 96.62 100 ASN A O 1
ATOM 806 N N . ASN A 1 101 ? 1.027 -6.257 13.821 1.00 97.31 101 ASN A N 1
ATOM 807 C CA . ASN A 1 101 ? 1.702 -5.848 12.604 1.00 97.31 101 ASN A CA 1
ATOM 808 C C . ASN A 1 101 ? 0.792 -5.949 11.389 1.00 97.31 101 ASN A C 1
ATOM 810 O O . ASN A 1 101 ? 0.032 -6.901 11.239 1.00 97.31 101 ASN A O 1
ATOM 814 N N . VAL A 1 102 ? 0.987 -5.013 10.464 1.00 98.31 102 VAL A N 1
ATOM 815 C CA . VAL A 1 102 ? 0.552 -5.143 9.074 1.00 98.31 102 VAL A CA 1
ATOM 816 C C . VAL A 1 102 ? 1.795 -5.179 8.197 1.00 98.31 102 VAL A C 1
ATOM 818 O O . VAL A 1 102 ? 2.627 -4.272 8.263 1.00 98.31 102 VAL A O 1
ATOM 821 N N . GLN A 1 103 ? 1.927 -6.219 7.382 1.00 98.12 103 GLN A N 1
ATOM 822 C CA . GLN A 1 103 ? 2.937 -6.302 6.335 1.00 98.12 103 GLN A CA 1
ATOM 823 C C . GLN A 1 103 ? 2.288 -5.971 4.997 1.00 98.12 103 GLN A C 1
ATOM 825 O O . GLN A 1 103 ? 1.271 -6.562 4.648 1.00 98.12 103 GLN A O 1
ATOM 830 N N . ILE A 1 104 ? 2.895 -5.052 4.251 1.00 98.56 104 ILE A N 1
ATOM 831 C CA . ILE A 1 104 ? 2.485 -4.683 2.895 1.00 98.56 104 ILE A CA 1
ATOM 832 C C . ILE A 1 104 ? 3.569 -5.178 1.941 1.00 98.56 104 ILE A C 1
ATOM 834 O O . ILE A 1 104 ? 4.755 -4.937 2.182 1.00 98.56 104 ILE A O 1
ATOM 838 N N . SER A 1 105 ? 3.174 -5.865 0.873 1.00 98.38 105 SER A N 1
ATOM 839 C CA . SER A 1 105 ? 4.093 -6.491 -0.081 1.00 98.38 105 SER A CA 1
ATOM 840 C C . SER A 1 105 ? 3.641 -6.334 -1.529 1.00 98.38 105 SER A C 1
ATOM 842 O O . SER A 1 105 ? 2.490 -5.987 -1.817 1.00 98.38 105 SER A O 1
ATOM 844 N N . ILE A 1 106 ? 4.586 -6.561 -2.442 1.00 98.56 106 ILE A N 1
ATOM 845 C CA . ILE A 1 106 ? 4.288 -6.879 -3.836 1.00 98.56 106 ILE A CA 1
ATOM 846 C C . ILE A 1 106 ? 4.326 -8.398 -4.006 1.00 98.56 106 ILE A C 1
ATOM 848 O O . ILE A 1 106 ? 5.380 -9.006 -3.816 1.00 98.56 106 ILE A O 1
ATOM 852 N N . ASP A 1 107 ? 3.199 -8.962 -4.431 1.00 96.75 107 ASP A N 1
ATOM 853 C CA . ASP A 1 107 ? 2.997 -10.395 -4.652 1.00 96.75 107 ASP A CA 1
ATOM 854 C C . ASP A 1 107 ? 2.517 -10.658 -6.096 1.00 96.75 107 ASP A C 1
ATOM 856 O O . ASP A 1 107 ? 2.285 -9.724 -6.871 1.00 96.75 107 ASP A O 1
ATOM 860 N N . ASP A 1 108 ? 2.353 -11.935 -6.455 1.00 96.88 108 ASP A N 1
ATOM 861 C CA . ASP A 1 108 ? 1.747 -12.413 -7.710 1.00 96.88 108 ASP A CA 1
ATOM 862 C C . ASP A 1 108 ? 2.302 -11.773 -8.997 1.00 96.88 108 ASP A C 1
ATOM 864 O O . ASP A 1 108 ? 1.602 -11.608 -9.997 1.00 96.88 108 ASP A O 1
ATOM 868 N N . GLN A 1 109 ? 3.581 -11.403 -8.990 1.00 97.44 109 GLN A N 1
ATOM 869 C CA . GLN A 1 109 ? 4.252 -10.841 -10.150 1.00 97.44 109 GLN A CA 1
ATOM 870 C C . GLN A 1 109 ? 4.611 -11.912 -11.181 1.00 97.44 109 GLN A C 1
ATOM 872 O O . GLN A 1 109 ? 5.136 -12.976 -10.846 1.00 97.44 109 GLN A O 1
ATOM 877 N N . ASN A 1 110 ? 4.436 -11.593 -12.463 1.00 97.75 110 ASN A N 1
ATOM 878 C CA . ASN A 1 110 ? 4.839 -12.475 -13.565 1.00 97.75 110 ASN A CA 1
ATOM 879 C C . ASN A 1 110 ? 6.206 -12.110 -14.185 1.00 97.75 110 ASN A C 1
ATOM 881 O O . ASN A 1 110 ? 6.600 -12.649 -15.220 1.00 97.75 110 ASN A O 1
ATOM 885 N N . PHE A 1 111 ? 6.954 -11.206 -13.544 1.00 97.62 111 PHE A N 1
ATOM 886 C CA . PHE A 1 111 ? 8.253 -10.718 -14.004 1.00 97.62 111 PHE A CA 1
ATOM 887 C C . PHE A 1 111 ? 9.209 -10.415 -12.838 1.00 97.62 111 PHE A C 1
ATOM 889 O O . PHE A 1 111 ? 8.819 -10.357 -11.675 1.00 97.62 111 PHE A O 1
ATOM 896 N N . ASN A 1 112 ? 10.495 -10.206 -13.140 1.00 96.75 112 ASN A N 1
ATOM 897 C CA . ASN A 1 112 ? 11.486 -9.841 -12.126 1.00 96.75 112 ASN A CA 1
ATOM 898 C C . ASN A 1 112 ? 11.363 -8.354 -11.750 1.00 96.75 112 ASN A C 1
ATOM 900 O O . ASN A 1 112 ? 11.694 -7.486 -12.555 1.00 96.75 112 ASN A O 1
ATOM 904 N N . LEU A 1 113 ? 10.955 -8.054 -10.514 1.00 96.81 113 LEU A N 1
ATOM 905 C CA . LEU A 1 113 ? 10.751 -6.680 -10.029 1.00 96.81 113 LEU A CA 1
ATOM 906 C C . LEU A 1 113 ? 12.034 -5.827 -9.993 1.00 96.81 113 LEU A C 1
ATOM 908 O O . LEU A 1 113 ? 11.950 -4.604 -9.948 1.00 96.81 113 LEU A O 1
ATOM 912 N N . ALA A 1 114 ? 13.229 -6.428 -10.003 1.00 95.88 114 ALA A N 1
ATOM 913 C CA . ALA A 1 114 ? 14.490 -5.682 -9.995 1.00 95.88 114 ALA A CA 1
ATOM 9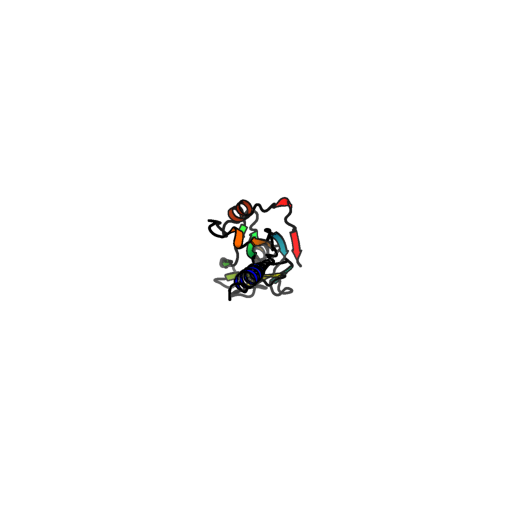14 C C . ALA A 1 114 ? 14.864 -5.135 -11.378 1.00 95.88 114 ALA A C 1
ATOM 916 O O . ALA A 1 114 ? 15.566 -4.132 -11.474 1.00 95.88 114 ALA A O 1
ATOM 917 N N . THR A 1 115 ? 14.433 -5.811 -12.444 1.00 96.44 115 THR A N 1
ATOM 918 C CA . THR A 1 115 ? 14.887 -5.530 -13.815 1.00 96.44 115 THR A CA 1
ATOM 919 C C . THR A 1 115 ? 13.753 -5.290 -14.803 1.00 96.44 115 THR A C 1
ATOM 921 O O . THR A 1 115 ? 14.003 -4.774 -15.885 1.00 96.44 115 THR A O 1
ATOM 924 N N . GLY A 1 116 ? 12.518 -5.645 -14.452 1.00 96.00 116 GLY A N 1
ATOM 925 C CA . GLY A 1 116 ? 11.351 -5.543 -15.322 1.00 96.00 116 GLY A CA 1
ATOM 926 C C . GLY A 1 116 ? 10.523 -4.276 -15.126 1.00 96.00 116 GLY A C 1
ATOM 927 O O . GLY A 1 116 ? 9.371 -4.257 -15.544 1.00 96.00 116 GLY A O 1
ATOM 928 N N . PHE A 1 117 ? 11.083 -3.233 -14.509 1.00 97.19 117 PHE A N 1
ATOM 929 C CA . PHE A 1 117 ? 10.518 -1.882 -14.490 1.00 97.19 117 PHE A CA 1
ATOM 930 C C . PHE A 1 117 ? 11.419 -0.924 -15.269 1.00 97.19 117 PHE A C 1
ATOM 932 O O . PHE A 1 117 ? 12.643 -0.949 -15.137 1.00 97.19 117 PHE A O 1
ATOM 939 N N . THR A 1 118 ? 10.815 -0.008 -16.023 1.00 97.12 118 THR A N 1
ATOM 940 C CA . THR A 1 118 ? 11.503 1.215 -16.452 1.00 97.12 118 THR A CA 1
ATOM 941 C C . THR A 1 118 ? 11.731 2.141 -15.252 1.00 97.12 118 THR A C 1
ATOM 943 O O . THR A 1 118 ? 11.046 2.042 -14.232 1.00 97.12 118 THR A O 1
ATOM 946 N N . SER A 1 119 ? 12.643 3.109 -15.369 1.00 95.81 119 SER A N 1
ATOM 947 C CA . SER A 1 119 ? 12.911 4.070 -14.285 1.00 95.81 119 SER A CA 1
ATOM 948 C C . SER A 1 119 ? 11.673 4.881 -13.870 1.00 95.81 119 SER A C 1
ATOM 950 O O . SER A 1 119 ? 11.501 5.202 -12.691 1.00 95.81 119 SER A O 1
ATOM 952 N N . ALA A 1 120 ? 10.795 5.201 -14.827 1.00 96.25 120 ALA A N 1
ATOM 953 C CA . ALA A 1 120 ? 9.551 5.922 -14.562 1.00 96.25 120 ALA A CA 1
ATOM 954 C C . ALA A 1 120 ? 8.555 5.042 -13.793 1.00 96.25 120 ALA A C 1
ATOM 956 O O . ALA A 1 120 ? 8.009 5.470 -12.778 1.00 96.25 120 ALA A O 1
ATOM 957 N N . GLU A 1 121 ? 8.383 3.789 -14.215 1.00 97.31 121 GLU A N 1
ATOM 958 C CA . GLU A 1 121 ? 7.489 2.851 -13.535 1.00 97.31 121 GLU A CA 1
ATOM 959 C C . GLU A 1 121 ? 8.015 2.491 -12.137 1.00 97.31 121 GLU A C 1
ATOM 961 O O . GLU A 1 121 ? 7.235 2.439 -11.193 1.00 97.31 121 GLU A O 1
ATOM 966 N N . ALA A 1 122 ? 9.329 2.326 -11.954 1.00 97.00 122 ALA A N 1
ATOM 967 C CA . ALA A 1 122 ? 9.918 2.112 -10.631 1.00 97.00 122 ALA A CA 1
ATOM 968 C C . ALA A 1 122 ? 9.637 3.297 -9.689 1.00 97.00 122 ALA A C 1
ATOM 970 O O . ALA A 1 122 ? 9.293 3.104 -8.524 1.00 97.00 122 ALA A O 1
ATOM 971 N N . THR A 1 123 ? 9.702 4.530 -10.199 1.00 95.81 123 THR A N 1
ATOM 972 C CA . THR A 1 123 ? 9.319 5.723 -9.426 1.00 95.81 123 THR A CA 1
ATOM 973 C C . THR A 1 123 ? 7.839 5.708 -9.053 1.00 95.81 123 THR A C 1
ATOM 975 O O . THR A 1 123 ? 7.484 6.060 -7.933 1.00 95.81 123 THR A O 1
ATOM 978 N N . GLN A 1 124 ? 6.978 5.271 -9.970 1.00 95.94 124 GLN A N 1
ATOM 979 C CA . GLN A 1 124 ? 5.536 5.245 -9.760 1.00 95.94 124 GLN A CA 1
ATOM 980 C C . GLN A 1 124 ? 5.081 4.123 -8.819 1.00 95.94 124 GLN A C 1
ATOM 982 O O . GLN A 1 124 ? 4.144 4.330 -8.048 1.00 95.94 124 GLN A O 1
ATOM 987 N N . TYR A 1 125 ? 5.705 2.947 -8.887 1.00 97.31 125 TYR A N 1
ATOM 988 C CA . TYR A 1 125 ? 5.199 1.730 -8.249 1.00 97.31 125 TYR A CA 1
ATOM 989 C C . TYR A 1 125 ? 6.079 1.195 -7.118 1.00 97.31 125 TYR A C 1
ATOM 991 O O . TYR A 1 125 ? 5.573 0.545 -6.205 1.00 97.31 125 TYR A O 1
ATOM 999 N N . LEU A 1 126 ? 7.383 1.455 -7.136 1.00 97.62 126 LEU A N 1
ATOM 1000 C CA . LEU A 1 126 ? 8.293 0.899 -6.136 1.00 97.62 126 LEU A CA 1
ATOM 1001 C C . LEU A 1 126 ? 8.747 1.950 -5.132 1.00 97.62 126 LEU A C 1
ATOM 1003 O O . LEU A 1 126 ? 8.784 1.674 -3.939 1.00 97.62 126 LEU A O 1
ATOM 1007 N N . ASN A 1 127 ? 9.066 3.158 -5.589 1.00 97.00 127 ASN A N 1
ATOM 1008 C CA . ASN A 1 127 ? 9.768 4.141 -4.768 1.00 97.00 127 ASN A CA 1
ATOM 1009 C C . ASN A 1 127 ? 8.806 5.035 -3.984 1.00 97.00 127 ASN A C 1
ATOM 1011 O O . ASN A 1 127 ? 7.827 5.525 -4.543 1.00 97.00 127 ASN A O 1
ATOM 1015 N N . ASN A 1 128 ? 9.129 5.309 -2.715 1.00 96.56 128 ASN A N 1
ATOM 1016 C CA . ASN A 1 128 ? 8.415 6.257 -1.846 1.00 96.56 128 ASN A CA 1
ATOM 1017 C C . ASN A 1 128 ? 6.886 6.082 -1.855 1.00 96.56 128 ASN A C 1
ATOM 1019 O O . ASN A 1 128 ? 6.131 7.057 -1.861 1.00 96.56 128 ASN A O 1
ATOM 1023 N N . GLN A 1 129 ? 6.429 4.833 -1.877 1.00 97.75 129 GLN A N 1
ATOM 1024 C CA . GLN A 1 129 ? 5.015 4.502 -1.847 1.00 97.75 129 GLN A CA 1
ATOM 1025 C C . GLN A 1 129 ? 4.459 4.812 -0.461 1.00 97.75 129 GLN A C 1
ATOM 1027 O O . GLN A 1 129 ? 5.054 4.441 0.550 1.00 97.75 129 GLN A O 1
ATOM 1032 N N . ARG A 1 130 ? 3.311 5.490 -0.416 1.00 97.94 130 ARG A N 1
ATOM 1033 C CA . ARG A 1 130 ? 2.594 5.788 0.825 1.00 97.94 130 ARG A CA 1
ATOM 1034 C C . ARG A 1 130 ? 1.355 4.915 0.912 1.00 97.94 130 ARG A C 1
ATOM 1036 O O . ARG A 1 130 ? 0.520 4.935 0.008 1.00 97.94 130 ARG A O 1
ATOM 1043 N N . PHE A 1 131 ? 1.217 4.222 2.030 1.00 98.38 131 PHE A N 1
ATOM 1044 C CA . PHE A 1 131 ? 0.020 3.480 2.387 1.00 98.38 131 PHE A CA 1
ATOM 1045 C C . PHE A 1 131 ? -0.549 4.002 3.699 1.00 98.38 131 PHE A C 1
ATOM 1047 O O . PHE A 1 131 ? 0.185 4.513 4.544 1.00 98.38 131 PHE A O 1
ATOM 1054 N N . ARG A 1 132 ? -1.859 3.854 3.862 1.00 98.31 132 ARG A N 1
ATOM 1055 C CA . ARG A 1 132 ? -2.597 4.159 5.080 1.00 98.31 132 ARG A CA 1
ATOM 1056 C C . ARG A 1 132 ? -3.261 2.893 5.573 1.00 98.31 132 ARG A C 1
ATOM 1058 O O . ARG A 1 132 ? -4.126 2.346 4.894 1.00 98.31 132 ARG A O 1
ATOM 1065 N N . ILE A 1 133 ? -2.842 2.451 6.747 1.00 98.25 133 ILE A N 1
ATOM 1066 C CA . ILE A 1 133 ? -3.482 1.371 7.487 1.00 98.25 133 ILE A CA 1
ATOM 1067 C C . ILE A 1 133 ? -4.576 2.012 8.333 1.00 98.25 133 ILE A C 1
ATOM 1069 O O . ILE A 1 133 ? -4.295 2.962 9.066 1.00 98.25 133 ILE A O 1
ATOM 1073 N N . VAL A 1 134 ? -5.799 1.504 8.223 1.00 97.81 134 VAL A N 1
ATOM 1074 C CA . VAL A 1 134 ? -6.964 1.938 8.993 1.00 97.81 134 VAL A CA 1
ATOM 1075 C C . VAL A 1 134 ? -7.538 0.726 9.712 1.00 97.81 134 VAL A C 1
ATOM 1077 O O . VAL A 1 134 ? -7.904 -0.261 9.078 1.00 97.81 134 VAL A O 1
ATOM 1080 N N . LEU A 1 135 ? -7.618 0.815 11.031 1.00 96.44 135 LEU A N 1
ATOM 1081 C CA . LEU A 1 135 ? -8.311 -0.128 11.893 1.00 96.44 135 LEU A CA 1
ATOM 1082 C C . LEU A 1 135 ? -9.658 0.478 12.245 1.00 96.44 135 LEU A C 1
ATOM 1084 O O . LEU A 1 135 ? -9.714 1.624 12.702 1.00 96.44 135 LEU A O 1
ATOM 1088 N N . VAL A 1 136 ? -10.733 -0.265 12.008 1.00 94.81 136 VAL A N 1
ATOM 1089 C CA . VAL A 1 136 ? -12.084 0.167 12.364 1.00 94.81 136 VAL A CA 1
ATOM 1090 C C . VAL A 1 136 ? -12.818 -0.915 13.155 1.00 94.81 136 VAL A C 1
ATOM 1092 O O . VAL A 1 136 ? -12.703 -2.091 12.812 1.00 94.81 136 VAL A O 1
ATOM 1095 N N . PRO A 1 137 ? -13.634 -0.557 14.159 1.00 92.06 137 PRO A N 1
ATOM 1096 C CA . PRO A 1 137 ? -14.360 -1.543 14.953 1.00 92.06 137 PRO A CA 1
ATOM 1097 C C . PRO A 1 137 ? -15.407 -2.287 14.119 1.00 92.06 137 PRO A C 1
ATOM 1099 O O . PRO A 1 137 ? -16.267 -1.665 13.481 1.00 92.06 137 PRO A O 1
ATOM 1102 N N . ALA A 1 138 ? -15.410 -3.619 14.190 1.00 86.75 138 ALA A N 1
ATOM 1103 C CA . ALA A 1 138 ? -16.411 -4.454 13.527 1.00 86.75 138 ALA A CA 1
ATOM 1104 C C . ALA A 1 138 ? -17.832 -4.200 14.066 1.00 86.75 138 ALA A C 1
ATOM 1106 O O . ALA A 1 138 ? -18.805 -4.231 13.310 1.00 86.75 138 ALA A O 1
ATOM 1107 N N . SER A 1 139 ? -17.968 -3.902 15.364 1.00 85.00 139 SER A N 1
ATOM 1108 C CA . SER A 1 139 ? -19.256 -3.626 16.018 1.00 85.00 139 SER A CA 1
ATOM 1109 C C . SER A 1 139 ? -19.942 -2.376 15.462 1.00 85.00 139 SER A C 1
ATOM 1111 O O . SER A 1 139 ? -21.151 -2.389 15.229 1.00 85.00 139 SER A O 1
ATOM 1113 N N . ALA A 1 140 ? -19.170 -1.326 15.177 1.00 81.31 140 ALA A N 1
ATOM 1114 C CA . ALA A 1 140 ? -19.671 -0.072 14.628 1.00 81.31 140 ALA A CA 1
ATOM 1115 C C . ALA A 1 140 ? -20.163 -0.213 13.177 1.00 81.31 140 ALA A C 1
ATOM 1117 O O . ALA A 1 140 ? -20.983 0.586 12.741 1.00 81.31 140 ALA A O 1
ATOM 1118 N N . GLY A 1 141 ? -19.718 -1.230 12.432 1.00 69.88 141 GLY A N 1
ATOM 1119 C CA . GLY A 1 141 ? -20.193 -1.516 11.071 1.00 69.88 141 GLY A CA 1
ATOM 1120 C C . GLY A 1 141 ? -21.500 -2.316 11.009 1.00 69.88 141 GLY A C 1
ATOM 1121 O O . GLY A 1 141 ? -22.065 -2.499 9.930 1.00 69.88 141 GLY A O 1
ATOM 1122 N N . LYS A 1 142 ? -22.011 -2.813 12.144 1.00 69.00 142 LYS A N 1
ATOM 1123 C CA . LYS A 1 142 ? -23.174 -3.708 12.176 1.00 69.00 142 LYS A CA 1
ATOM 1124 C C . LYS A 1 142 ? -24.433 -2.961 11.711 1.00 69.00 142 LYS A C 1
ATOM 1126 O O . LYS A 1 142 ? -25.018 -2.187 12.463 1.00 69.00 142 LYS A O 1
ATOM 1131 N N . ASN A 1 143 ? -24.864 -3.241 10.477 1.00 70.50 143 ASN A N 1
ATOM 1132 C CA . ASN A 1 143 ? -25.974 -2.600 9.742 1.00 70.50 143 ASN A CA 1
ATOM 1133 C C . ASN A 1 143 ? -25.669 -1.223 9.128 1.00 70.50 143 ASN A C 1
ATOM 1135 O O . ASN A 1 143 ? -26.586 -0.534 8.676 1.00 70.50 143 ASN A O 1
ATOM 1139 N N . ALA A 1 144 ? -24.402 -0.824 9.083 1.00 78.25 144 ALA A N 1
ATOM 1140 C CA . ALA A 1 144 ? -23.994 0.404 8.426 1.00 78.25 144 ALA A CA 1
ATOM 1141 C C . ALA A 1 144 ? -23.715 0.153 6.940 1.00 78.25 144 ALA A C 1
ATOM 1143 O O . ALA A 1 144 ? -23.057 -0.818 6.578 1.00 78.25 144 ALA A O 1
ATOM 1144 N N . ASN A 1 145 ? -24.186 1.048 6.072 1.00 85.94 145 ASN A N 1
ATOM 1145 C CA . ASN A 1 145 ? -23.848 1.015 4.651 1.00 85.94 145 ASN A CA 1
ATOM 1146 C C . ASN A 1 145 ? -22.572 1.837 4.401 1.00 85.94 145 ASN A C 1
ATOM 1148 O O . ASN A 1 145 ? -22.630 2.926 3.828 1.00 85.94 145 ASN A O 1
ATOM 1152 N N . VAL A 1 146 ? -21.441 1.360 4.929 1.00 91.25 146 VAL A N 1
ATOM 1153 C CA . VAL A 1 146 ? -20.125 1.982 4.717 1.00 91.25 146 VAL A CA 1
ATOM 1154 C C . VAL A 1 146 ? -19.504 1.390 3.460 1.00 91.25 146 VAL A C 1
ATOM 1156 O O . VAL A 1 146 ? -19.389 0.172 3.340 1.00 91.25 146 VAL A O 1
ATOM 1159 N N . ASN A 1 147 ? -19.078 2.245 2.530 1.00 94.19 147 ASN A N 1
ATOM 1160 C CA . ASN A 1 147 ? -18.318 1.793 1.373 1.00 94.19 147 ASN A CA 1
ATOM 1161 C C . ASN A 1 147 ? -16.827 1.754 1.728 1.00 94.19 147 ASN A C 1
ATOM 1163 O O . ASN A 1 147 ? -16.154 2.776 1.664 1.00 94.19 147 ASN A O 1
ATOM 1167 N N . TYR A 1 148 ? -16.309 0.579 2.080 1.00 94.56 148 TYR A N 1
ATOM 1168 C CA . TYR A 1 148 ? -14.896 0.406 2.433 1.00 94.56 148 TYR A CA 1
ATOM 1169 C C . TYR A 1 148 ? -13.924 0.569 1.253 1.00 94.56 148 TYR A C 1
ATOM 1171 O O . TYR A 1 148 ? -12.724 0.678 1.473 1.00 94.56 148 TYR A O 1
ATOM 1179 N N . GLU A 1 149 ? -14.400 0.609 0.007 1.00 95.50 149 GLU A N 1
ATOM 1180 C CA . GLU A 1 149 ? -13.548 0.957 -1.138 1.00 95.50 149 GLU A CA 1
ATOM 1181 C C . GLU A 1 149 ? -13.312 2.472 -1.232 1.00 95.50 149 GLU A C 1
ATOM 1183 O O . GLU A 1 149 ? -12.279 2.910 -1.739 1.00 95.50 149 GLU A O 1
ATOM 1188 N N . ASP A 1 150 ? -14.253 3.276 -0.722 1.00 95.00 150 ASP A N 1
ATOM 1189 C CA . ASP A 1 150 ? -14.150 4.731 -0.662 1.00 95.00 150 ASP A CA 1
ATOM 1190 C C . ASP A 1 150 ? -13.606 5.166 0.700 1.00 95.00 150 ASP A C 1
ATOM 1192 O O . ASP A 1 150 ? -14.322 5.244 1.702 1.00 95.00 150 ASP A O 1
ATOM 1196 N N . TYR A 1 151 ? -12.327 5.532 0.720 1.00 96.31 151 TYR A N 1
ATOM 1197 C CA . TYR A 1 151 ? -11.665 6.048 1.913 1.00 96.31 151 TYR A CA 1
ATOM 1198 C C . TYR A 1 151 ? -12.438 7.202 2.584 1.00 96.31 151 TYR A C 1
ATOM 1200 O O . TYR A 1 151 ? -12.521 7.254 3.814 1.00 96.31 151 TYR A O 1
ATOM 1208 N N . ASN A 1 152 ? -13.067 8.090 1.803 1.00 95.12 152 ASN A N 1
ATOM 1209 C CA . ASN A 1 152 ? -13.830 9.214 2.350 1.00 95.12 152 ASN A CA 1
ATOM 1210 C C . ASN A 1 152 ? -15.098 8.746 3.083 1.00 95.12 152 ASN A C 1
ATOM 1212 O O . ASN A 1 152 ? -15.502 9.354 4.078 1.00 95.12 152 ASN A O 1
ATOM 1216 N N . SER A 1 153 ? -15.716 7.654 2.620 1.00 95.06 153 SER A N 1
ATOM 1217 C CA . SER A 1 153 ? -16.837 7.006 3.309 1.00 95.06 153 SER A CA 1
ATOM 1218 C C . SER A 1 153 ? -16.402 6.492 4.682 1.00 95.06 153 SER A C 1
ATOM 1220 O O . SER A 1 153 ? -17.079 6.752 5.681 1.00 95.06 153 SER A O 1
ATOM 1222 N N . VAL A 1 154 ? -15.232 5.849 4.751 1.00 95.31 154 VAL A N 1
ATOM 1223 C CA . VAL A 1 154 ? -14.680 5.284 5.988 1.00 95.31 154 VAL A CA 1
ATOM 1224 C C . VAL A 1 154 ? -14.343 6.370 7.005 1.00 95.31 154 VAL A C 1
ATOM 1226 O O . VAL A 1 154 ? -14.862 6.332 8.120 1.00 95.31 154 VAL A O 1
ATOM 1229 N N . ILE A 1 155 ? -13.545 7.381 6.648 1.00 94.25 155 ILE A N 1
ATOM 1230 C CA . ILE A 1 155 ? -13.168 8.429 7.616 1.00 94.25 155 ILE A CA 1
ATOM 1231 C C . ILE A 1 155 ? -14.370 9.184 8.164 1.00 94.25 155 ILE A C 1
ATOM 1233 O O . ILE A 1 155 ? -14.399 9.512 9.349 1.00 94.25 155 ILE A O 1
ATOM 1237 N N . LYS A 1 156 ? -15.372 9.433 7.313 1.00 93.75 156 LYS A N 1
ATOM 1238 C CA . LYS A 1 156 ? -16.575 10.166 7.691 1.00 93.75 156 LYS A CA 1
ATOM 1239 C C . LYS A 1 156 ? -17.428 9.347 8.645 1.00 93.75 156 LYS A C 1
ATOM 1241 O O . LYS A 1 156 ? -17.927 9.892 9.621 1.00 93.75 156 LYS A O 1
ATOM 1246 N N . TYR A 1 157 ? -17.610 8.059 8.362 1.00 93.88 157 TYR A N 1
ATOM 1247 C CA . TYR A 1 157 ? -18.416 7.188 9.209 1.00 93.88 157 TYR A CA 1
ATOM 1248 C C . TYR A 1 157 ? -17.775 6.984 10.586 1.00 93.88 157 TYR A C 1
ATOM 1250 O O . TYR A 1 157 ? -18.442 7.083 11.612 1.00 93.88 157 TYR A O 1
ATOM 1258 N N . TYR A 1 158 ? -16.464 6.748 10.601 1.00 93.56 158 TYR A N 1
ATOM 1259 C CA . TYR A 1 158 ? -15.712 6.432 11.811 1.00 93.56 158 TYR A CA 1
ATOM 1260 C C . TYR A 1 158 ? -15.119 7.661 12.521 1.00 93.56 158 TYR A C 1
ATOM 1262 O O . TYR A 1 158 ? -14.403 7.496 13.506 1.00 93.56 158 TYR A O 1
ATOM 1270 N N . ASN A 1 159 ? -15.411 8.877 12.045 1.00 92.94 159 ASN A N 1
ATOM 1271 C CA . ASN A 1 159 ? -14.912 10.150 12.581 1.00 92.94 159 ASN A CA 1
ATOM 1272 C C . ASN A 1 159 ? -13.385 10.176 12.782 1.00 92.94 159 ASN A C 1
ATOM 1274 O O . ASN A 1 159 ? -12.880 10.629 13.812 1.00 92.94 159 ASN A O 1
ATOM 1278 N N . ILE A 1 160 ? -12.644 9.668 11.797 1.00 93.56 160 ILE A N 1
ATOM 1279 C CA . ILE A 1 160 ? -11.182 9.601 11.857 1.00 93.56 160 ILE A CA 1
ATOM 1280 C C . ILE A 1 160 ? -10.609 11.004 11.634 1.00 93.56 160 ILE A C 1
ATOM 1282 O O . ILE A 1 160 ? -10.793 11.605 10.577 1.00 93.56 160 ILE A O 1
ATOM 1286 N N . ASP A 1 161 ? -9.883 11.516 12.627 1.00 93.50 161 ASP A N 1
ATOM 1287 C CA . ASP A 1 161 ? -9.188 12.801 12.540 1.00 93.50 161 ASP A CA 1
ATOM 1288 C C . ASP A 1 161 ? -7.860 12.645 11.793 1.00 93.50 161 ASP A C 1
ATOM 1290 O O . ASP A 1 161 ? -6.840 12.230 12.353 1.00 93.50 161 ASP A O 1
ATOM 1294 N N . GLU A 1 162 ? -7.871 13.001 10.511 1.00 93.50 162 GLU A N 1
ATOM 1295 C CA . GLU A 1 162 ? -6.706 12.862 9.638 1.00 93.50 162 GLU A CA 1
ATOM 1296 C C . GLU A 1 162 ? -5.500 13.697 10.082 1.00 93.50 162 GLU A C 1
ATOM 1298 O O . GLU A 1 162 ? -4.362 13.327 9.794 1.00 93.50 162 GLU A O 1
ATOM 1303 N N . SER A 1 163 ? -5.718 14.787 10.828 1.00 94.38 163 SER A N 1
ATOM 1304 C CA . SER A 1 163 ? -4.631 15.642 11.322 1.00 94.38 163 SER A CA 1
ATOM 1305 C C . SER A 1 163 ? -3.760 14.955 12.378 1.00 94.38 163 SER A C 1
ATOM 1307 O O . SER A 1 163 ? -2.628 15.374 12.623 1.00 94.38 163 SER A O 1
ATOM 1309 N N . LYS A 1 164 ? -4.272 13.880 12.990 1.00 93.62 164 LYS A N 1
ATOM 1310 C CA . LYS A 1 164 ? -3.581 13.090 14.015 1.00 93.62 164 LYS A CA 1
ATOM 1311 C C . LYS A 1 164 ? -2.906 11.838 13.458 1.00 93.62 164 LYS A C 1
ATOM 1313 O O . LYS A 1 164 ? -2.252 11.122 14.217 1.00 93.62 164 LYS A O 1
ATOM 1318 N N . ILE A 1 165 ? -3.045 11.559 12.159 1.00 95.31 165 ILE A N 1
ATOM 1319 C CA . ILE A 1 165 ? -2.445 10.375 11.541 1.00 95.31 165 ILE A CA 1
ATOM 1320 C C . ILE A 1 165 ? -0.930 10.554 11.473 1.00 95.31 165 ILE A C 1
ATOM 1322 O O . ILE A 1 165 ? -0.406 11.443 10.801 1.00 95.31 165 ILE A O 1
ATOM 1326 N N . GLN A 1 166 ? -0.210 9.677 12.168 1.00 95.56 166 GLN A N 1
ATOM 1327 C CA . GLN A 1 166 ? 1.247 9.670 12.145 1.00 95.56 166 GLN A CA 1
ATOM 1328 C C . GLN A 1 166 ? 1.754 9.062 10.840 1.00 95.56 166 GLN A C 1
ATOM 1330 O O . GLN A 1 166 ? 1.283 8.008 10.418 1.00 95.56 166 GLN A O 1
ATOM 1335 N N . THR A 1 167 ? 2.745 9.715 10.232 1.00 96.81 167 THR A N 1
ATOM 1336 C CA . THR A 1 167 ? 3.477 9.182 9.078 1.00 96.81 167 THR A CA 1
ATOM 1337 C C . THR A 1 167 ? 4.807 8.607 9.526 1.00 96.81 167 THR A C 1
ATOM 1339 O O . THR A 1 167 ? 5.665 9.330 10.033 1.00 96.81 167 THR A O 1
ATOM 1342 N N . ILE A 1 168 ? 4.986 7.312 9.298 1.00 96.69 168 ILE A N 1
ATOM 1343 C CA . ILE A 1 168 ? 6.218 6.585 9.573 1.00 96.69 168 ILE A CA 1
ATOM 1344 C C . ILE A 1 168 ? 6.934 6.330 8.253 1.00 96.69 168 ILE A C 1
ATOM 1346 O O . ILE A 1 168 ? 6.329 5.886 7.280 1.00 96.69 168 ILE A O 1
ATOM 1350 N N . LYS A 1 169 ? 8.234 6.620 8.216 1.00 95.00 169 LYS A N 1
ATOM 1351 C CA . LYS A 1 169 ? 9.091 6.210 7.105 1.00 95.00 169 LYS A CA 1
ATOM 1352 C C . LYS A 1 169 ? 9.734 4.884 7.457 1.00 95.00 169 LYS A C 1
ATOM 1354 O O . LYS A 1 169 ? 10.375 4.772 8.500 1.00 95.00 169 LYS A O 1
ATOM 1359 N N . VAL A 1 170 ? 9.553 3.909 6.588 1.00 89.19 170 VAL A N 1
ATOM 1360 C CA . VAL A 1 170 ? 10.237 2.626 6.638 1.00 89.19 170 VAL A CA 1
ATOM 1361 C C . VAL A 1 170 ? 11.230 2.602 5.488 1.00 89.19 170 VAL A C 1
ATOM 1363 O O . VAL A 1 170 ? 10.930 3.127 4.418 1.00 89.19 170 VAL A O 1
ATOM 1366 N N . ASN A 1 171 ? 12.406 2.032 5.767 1.00 73.00 171 ASN A N 1
ATOM 1367 C CA . ASN A 1 171 ? 13.522 1.825 4.841 1.00 73.00 171 ASN A CA 1
ATOM 1368 C C . ASN A 1 171 ? 14.079 3.069 4.126 1.00 73.00 171 ASN A C 1
ATOM 1370 O O . ASN A 1 171 ? 13.509 3.526 3.113 1.00 73.00 171 ASN A O 1
#

Nearest PDB structures (foldseek):
  8ap6-assembly1_F1  TM=3.572E-01  e=1.361E+00  Trypanosoma brucei brucei
  7aoi-assembly1_XP  TM=2.293E-01  e=2.297E+00  Trypanosoma brucei

Solvent-accessible surface area (backbone atoms only — not comparable to full-atom values): 10298 Å² total; per-residue (Å²): 144,86,77,62,65,70,60,57,57,60,61,62,68,71,74,75,73,81,67,78,74,77,79,73,73,76,75,80,64,69,64,46,57,41,33,42,32,31,52,51,37,84,91,50,69,26,38,52,74,46,80,47,86,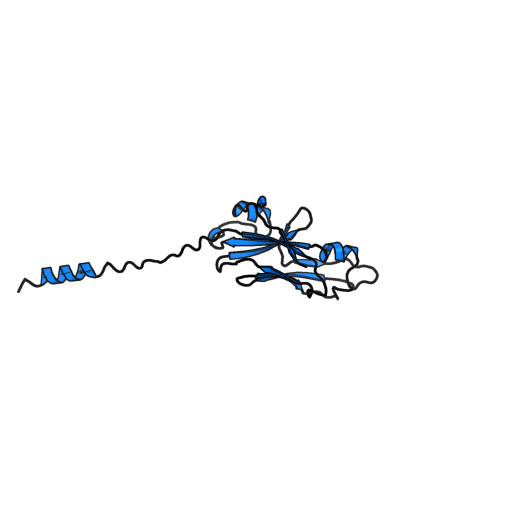46,56,97,56,47,43,82,44,44,28,40,55,75,88,90,52,63,42,54,52,70,40,81,44,78,48,78,74,46,94,95,42,66,71,83,38,36,34,22,45,38,73,52,71,59,61,48,34,39,36,42,33,64,42,84,54,80,60,55,83,91,71,56,54,54,75,67,52,35,51,72,72,25,42,73,40,39,34,37,43,35,37,37,37,50,76,79,46,70,90,53,93,67,47,77,66,40,60,70,45,45,37,63,75,65,66,59,63,71,90,73,48,50,78,42,80,47,128

Secondary structure (DSSP, 8-state):
--SSHHHHHHHHGGGG------------PPPEEEEEEE---GGGTTEEEEE----TTEEEEEEEE-SS-EEEESEEEEPPP-TTS-SS-EEEEEEEE-SSEEEEEEES-SS-TTTSS-HHHHHHHTTTEEEEEEEEETGGGTT----TT-HHHHHHHHT--GGGPEEEE--

Sequence (171 aa):
MKKFLPILLLAFVGLFIFSCKDDDTDYDTYSQSKDVVGSFTSSNSYAFTQGIAIQGTDVVLVYRYLGDSWQLIPKMMYLPDATGMPTNREFQYNFVFDTNNVQISIDDQNFNLATGFTSAEATQYLNNQRFRIVLVPASAGKNANVNYEDYNSVIKYYNIDESKIQTIKVN

Mean predicted aligned error: 9.45 Å